Protein AF-A0A3B9NVQ5-F1 (afdb_monomer_lite)

Radius of gyration: 19.21 Å; chains: 1; bounding box: 44×28×56 Å

Structure (mmCIF, N/CA/C/O backbone):
data_AF-A0A3B9NVQ5-F1
#
_entry.id   AF-A0A3B9NVQ5-F1
#
loop_
_atom_site.group_PDB
_atom_site.id
_atom_site.type_symbol
_atom_site.label_atom_id
_atom_site.label_alt_id
_atom_site.label_comp_id
_atom_site.label_asym_id
_atom_site.label_entity_id
_atom_site.label_seq_id
_atom_site.pdbx_PDB_ins_code
_atom_site.Cartn_x
_atom_site.Cartn_y
_atom_site.Cartn_z
_atom_site.occupancy
_atom_site.B_iso_or_equiv
_atom_site.auth_seq_id
_atom_site.auth_comp_id
_atom_site.auth_asym_id
_atom_site.auth_atom_id
_atom_site.pdbx_PDB_model_num
ATOM 1 N N . MET A 1 1 ? 10.182 19.682 -6.365 1.00 71.31 1 MET A N 1
ATOM 2 C CA . MET A 1 1 ? 9.960 18.315 -6.889 1.00 71.31 1 MET A CA 1
ATOM 3 C C . MET A 1 1 ? 8.517 18.225 -7.350 1.00 71.31 1 MET A C 1
ATOM 5 O O . MET A 1 1 ? 7.653 18.587 -6.557 1.00 71.31 1 MET A O 1
ATOM 9 N N . SER A 1 2 ? 8.269 17.830 -8.602 1.00 87.94 2 SER A N 1
ATOM 10 C CA . SER A 1 2 ? 6.906 17.787 -9.152 1.00 87.94 2 SER A CA 1
ATOM 11 C C . SER A 1 2 ? 6.063 16.696 -8.477 1.00 87.94 2 SER A C 1
ATOM 13 O O . SER A 1 2 ? 6.608 15.757 -7.889 1.00 87.94 2 SER A O 1
ATOM 15 N N . ASP A 1 3 ? 4.735 16.791 -8.553 1.00 87.00 3 ASP A N 1
ATOM 16 C CA . ASP A 1 3 ? 3.859 15.755 -7.990 1.00 87.00 3 ASP A CA 1
ATOM 17 C C . ASP A 1 3 ? 3.995 14.415 -8.728 1.00 87.00 3 ASP A C 1
ATOM 19 O O . ASP A 1 3 ? 3.931 13.354 -8.105 1.00 87.00 3 ASP A O 1
ATOM 23 N N . HIS A 1 4 ? 4.322 14.450 -10.023 1.00 89.56 4 HIS A N 1
ATOM 24 C CA . HIS A 1 4 ? 4.669 13.258 -10.798 1.00 89.56 4 HIS A CA 1
ATOM 25 C C . HIS A 1 4 ? 5.944 12.582 -10.283 1.00 89.56 4 HIS A C 1
ATOM 27 O O . HIS A 1 4 ? 5.980 11.358 -10.168 1.00 89.56 4 HIS A O 1
ATOM 33 N N . ASP A 1 5 ? 6.966 13.348 -9.888 1.00 91.81 5 ASP A N 1
ATOM 34 C CA . ASP A 1 5 ? 8.191 12.780 -9.310 1.00 91.81 5 ASP A CA 1
ATOM 35 C C . ASP A 1 5 ? 7.926 12.108 -7.958 1.00 91.81 5 ASP A C 1
ATOM 37 O O . ASP A 1 5 ? 8.465 11.034 -7.682 1.00 91.81 5 ASP A O 1
ATOM 41 N N . LYS A 1 6 ? 7.071 12.711 -7.117 1.00 92.56 6 LYS A N 1
ATOM 42 C CA . LYS A 1 6 ? 6.647 12.115 -5.837 1.00 92.56 6 LYS A CA 1
ATOM 43 C C . LYS A 1 6 ? 5.900 10.803 -6.068 1.00 92.56 6 LYS A C 1
ATOM 45 O O . LYS A 1 6 ? 6.229 9.797 -5.442 1.00 92.56 6 LYS A O 1
ATOM 50 N N . MET A 1 7 ? 4.935 10.805 -6.987 1.00 93.56 7 MET A N 1
ATOM 51 C CA . MET A 1 7 ? 4.154 9.621 -7.346 1.00 93.56 7 MET A CA 1
ATOM 52 C C . MET A 1 7 ? 5.051 8.508 -7.892 1.00 93.56 7 MET A C 1
ATOM 54 O O . MET A 1 7 ? 4.995 7.372 -7.424 1.00 93.56 7 MET A O 1
ATOM 58 N N . LYS A 1 8 ? 5.947 8.849 -8.826 1.00 95.19 8 LYS A N 1
ATOM 59 C CA . LYS A 1 8 ? 6.941 7.924 -9.374 1.00 95.19 8 LYS A CA 1
ATOM 60 C C . LYS A 1 8 ? 7.765 7.281 -8.263 1.00 95.19 8 LYS A C 1
ATOM 62 O O . LYS A 1 8 ? 7.877 6.062 -8.233 1.00 95.19 8 LYS A O 1
ATOM 67 N N . ARG A 1 9 ? 8.310 8.072 -7.332 1.00 94.50 9 ARG A N 1
ATOM 68 C CA . ARG A 1 9 ? 9.101 7.543 -6.206 1.00 94.50 9 ARG A CA 1
ATOM 69 C C . ARG A 1 9 ? 8.318 6.540 -5.366 1.00 94.50 9 ARG A C 1
ATOM 71 O O . ARG A 1 9 ? 8.878 5.518 -5.001 1.00 94.50 9 ARG A O 1
ATOM 78 N N . ARG A 1 10 ? 7.039 6.796 -5.088 1.00 94.62 10 ARG A N 1
ATOM 79 C CA . ARG A 1 10 ? 6.203 5.879 -4.297 1.00 94.62 10 ARG A CA 1
ATOM 80 C C . ARG A 1 10 ? 5.890 4.590 -5.045 1.00 94.62 10 ARG A C 1
ATOM 82 O O . ARG A 1 10 ? 6.000 3.524 -4.458 1.00 94.62 10 ARG A O 1
ATOM 89 N N . ILE A 1 11 ? 5.578 4.668 -6.339 1.00 95.44 11 ILE A N 1
ATOM 90 C CA . ILE A 1 11 ? 5.382 3.471 -7.171 1.00 95.44 11 ILE A CA 1
ATOM 91 C C . ILE A 1 11 ? 6.666 2.641 -7.218 1.00 95.44 11 ILE A C 1
ATOM 93 O O . ILE A 1 11 ? 6.615 1.427 -7.048 1.00 95.44 11 ILE A O 1
ATOM 97 N N . LEU A 1 12 ? 7.825 3.281 -7.400 1.00 95.94 12 LEU A N 1
ATOM 98 C CA . LEU A 1 12 ? 9.104 2.575 -7.369 1.00 95.94 12 LEU A CA 1
ATOM 99 C C . LEU A 1 12 ? 9.383 1.972 -5.991 1.00 95.94 12 LEU A C 1
ATOM 101 O O . LEU A 1 12 ? 9.778 0.820 -5.949 1.00 95.94 12 LEU A O 1
ATOM 105 N N . ALA A 1 13 ? 9.080 2.673 -4.896 1.00 95.38 13 ALA A N 1
ATOM 106 C CA . ALA A 1 13 ? 9.240 2.146 -3.543 1.00 95.38 13 ALA A CA 1
ATOM 107 C C . ALA A 1 13 ? 8.412 0.878 -3.286 1.00 95.38 13 ALA A C 1
ATOM 109 O O . ALA A 1 13 ? 8.899 -0.034 -2.626 1.00 95.38 13 ALA A O 1
ATOM 110 N N . ILE A 1 14 ? 7.185 0.798 -3.818 1.00 96.25 14 ILE A N 1
ATOM 111 C CA . ILE A 1 14 ? 6.372 -0.429 -3.751 1.00 96.25 14 ILE A CA 1
ATOM 112 C C . ILE A 1 14 ? 7.095 -1.567 -4.479 1.00 96.25 14 ILE A C 1
ATOM 114 O O . ILE A 1 14 ? 7.277 -2.645 -3.925 1.00 96.25 14 ILE A O 1
ATOM 118 N N . LEU A 1 15 ? 7.552 -1.308 -5.706 1.00 96.56 15 LEU A N 1
ATOM 119 C CA . LEU A 1 15 ? 8.227 -2.307 -6.538 1.00 96.56 15 LEU A CA 1
ATOM 120 C C . LEU A 1 15 ? 9.582 -2.735 -5.961 1.00 96.56 15 LEU A C 1
ATOM 122 O O . LEU A 1 1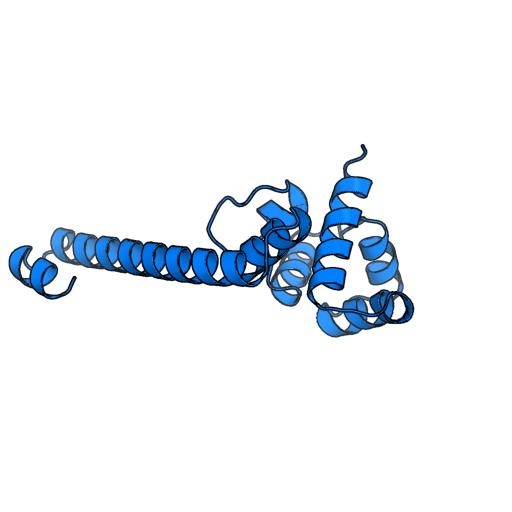5 ? 9.956 -3.894 -6.095 1.00 96.56 15 LEU A O 1
ATOM 126 N N . ASP A 1 16 ? 10.312 -1.812 -5.337 1.00 95.31 16 ASP A N 1
ATOM 127 C CA . ASP A 1 16 ? 11.576 -2.082 -4.650 1.00 95.31 16 ASP A CA 1
ATOM 128 C C . ASP A 1 16 ? 11.330 -2.943 -3.404 1.00 95.31 16 ASP A C 1
ATOM 130 O O . ASP A 1 16 ? 12.046 -3.916 -3.182 1.00 95.31 16 ASP A O 1
ATOM 134 N N . TYR A 1 17 ? 10.286 -2.630 -2.629 1.00 93.44 17 TYR A N 1
ATOM 135 C CA . TYR A 1 17 ? 9.880 -3.415 -1.460 1.00 93.44 17 TYR A CA 1
ATOM 136 C C . TYR A 1 17 ? 9.448 -4.841 -1.826 1.00 93.44 17 TYR A C 1
ATOM 138 O O . TYR A 1 17 ? 9.724 -5.778 -1.082 1.00 93.44 17 TYR A O 1
ATOM 146 N N . ASP A 1 18 ? 8.804 -5.008 -2.982 1.00 93.75 18 ASP A N 1
ATOM 147 C CA . ASP A 1 18 ? 8.430 -6.312 -3.540 1.00 93.75 18 ASP A CA 1
ATOM 148 C C . ASP A 1 18 ? 9.583 -7.011 -4.287 1.00 93.75 18 ASP A C 1
ATOM 150 O O . ASP A 1 18 ? 9.369 -8.043 -4.922 1.00 93.75 18 ASP A O 1
ATOM 154 N N . GLU A 1 19 ? 10.794 -6.444 -4.249 1.00 94.94 19 GLU A N 1
ATOM 155 C CA . GLU A 1 19 ? 12.002 -6.983 -4.887 1.00 94.94 19 GLU A CA 1
ATOM 156 C C . GLU A 1 19 ? 11.835 -7.212 -6.408 1.00 94.94 19 GLU A C 1
ATOM 158 O O . GLU A 1 19 ? 12.426 -8.108 -7.016 1.00 94.94 19 GLU A O 1
ATOM 163 N N . VAL A 1 20 ? 11.026 -6.373 -7.067 1.00 96.62 20 VAL A N 1
ATOM 164 C CA . VAL A 1 20 ? 10.749 -6.484 -8.503 1.00 96.62 20 VAL A CA 1
ATOM 165 C C . VAL A 1 20 ? 11.930 -5.962 -9.321 1.00 96.62 20 VAL A C 1
ATOM 167 O O . VAL A 1 20 ? 12.228 -4.758 -9.346 1.00 96.62 20 VAL A O 1
ATOM 170 N N . ASP A 1 21 ? 12.542 -6.870 -10.089 1.00 96.00 21 ASP A N 1
ATOM 171 C CA . ASP A 1 21 ? 13.597 -6.558 -11.060 1.00 96.00 21 ASP A CA 1
ATOM 172 C C . ASP A 1 21 ? 13.187 -5.358 -11.944 1.00 96.00 21 ASP A C 1
ATOM 174 O O . ASP A 1 21 ? 12.124 -5.406 -12.584 1.00 96.00 21 ASP A O 1
ATOM 178 N N . PRO A 1 22 ? 14.012 -4.291 -12.031 1.00 95.88 22 PRO A N 1
ATOM 179 C CA . PRO A 1 22 ? 13.781 -3.135 -12.898 1.00 95.88 22 PRO A CA 1
ATOM 180 C C . PRO A 1 22 ? 13.322 -3.468 -14.322 1.00 95.88 22 PRO A C 1
ATOM 182 O O . PRO A 1 22 ? 12.448 -2.786 -14.860 1.00 95.88 22 PRO A O 1
ATOM 185 N N . ARG A 1 23 ? 13.848 -4.542 -14.924 1.00 95.62 23 ARG A N 1
ATOM 186 C CA . ARG A 1 23 ? 13.507 -4.988 -16.286 1.00 95.62 23 ARG A CA 1
ATOM 187 C C . ARG A 1 23 ? 12.095 -5.569 -16.382 1.00 95.62 23 ARG A C 1
ATOM 189 O O . ARG A 1 23 ? 11.497 -5.551 -17.456 1.00 95.62 23 ARG A O 1
ATOM 196 N N . ARG A 1 24 ? 11.544 -6.061 -15.268 1.00 96.44 24 ARG A N 1
ATOM 197 C CA . ARG A 1 24 ? 10.234 -6.730 -15.191 1.00 96.44 24 ARG A CA 1
ATOM 198 C C . ARG A 1 24 ? 9.129 -5.852 -14.607 1.00 96.44 24 ARG A C 1
ATOM 200 O O . ARG A 1 24 ? 7.965 -6.228 -14.705 1.00 96.44 24 ARG A O 1
ATOM 207 N N . ARG A 1 25 ? 9.443 -4.663 -14.079 1.00 96.56 25 ARG A N 1
ATOM 208 C CA . ARG A 1 25 ? 8.469 -3.738 -13.456 1.00 96.56 25 ARG A CA 1
ATOM 209 C C . ARG A 1 25 ? 7.252 -3.439 -14.322 1.00 96.56 25 ARG A C 1
ATOM 211 O O . ARG A 1 25 ? 6.130 -3.439 -13.829 1.00 96.56 25 ARG A O 1
ATOM 218 N N . LEU A 1 26 ? 7.465 -3.225 -15.622 1.00 96.75 26 LEU A N 1
ATOM 219 C CA . LEU A 1 26 ? 6.368 -2.977 -16.556 1.00 96.75 26 LEU A CA 1
ATOM 220 C C . LEU A 1 26 ? 5.409 -4.171 -16.617 1.00 96.75 26 LEU A C 1
ATOM 222 O O . LEU A 1 26 ? 4.203 -3.996 -16.484 1.00 96.75 26 LEU A O 1
ATOM 226 N N . GLN A 1 27 ? 5.953 -5.375 -16.805 1.00 97.00 27 GLN A N 1
ATOM 227 C CA . GLN A 1 27 ? 5.169 -6.606 -16.867 1.00 97.00 27 GLN A CA 1
ATOM 228 C C . GLN A 1 27 ? 4.463 -6.879 -15.536 1.00 97.00 27 GLN A C 1
ATOM 230 O O . GLN A 1 27 ? 3.293 -7.247 -15.537 1.00 97.00 27 GLN A O 1
ATOM 235 N N . HIS A 1 28 ? 5.153 -6.652 -14.417 1.00 96.31 28 HIS A N 1
ATOM 236 C CA . HIS A 1 28 ? 4.600 -6.827 -13.081 1.00 96.31 28 HIS A CA 1
ATOM 237 C C . HIS A 1 28 ? 3.364 -5.945 -12.867 1.00 96.31 28 HIS A C 1
ATOM 239 O O . HIS A 1 28 ? 2.320 -6.458 -12.486 1.00 96.31 28 HIS A O 1
ATOM 245 N N . LEU A 1 29 ? 3.434 -4.649 -13.195 1.00 95.06 29 LEU A N 1
ATOM 246 C CA . LEU A 1 29 ? 2.280 -3.748 -13.082 1.00 95.06 29 LEU A CA 1
ATOM 247 C C . LEU A 1 29 ? 1.128 -4.130 -14.018 1.00 95.06 29 LEU A C 1
ATOM 249 O O . LEU A 1 29 ? -0.033 -4.020 -13.636 1.00 95.06 29 LEU A O 1
ATOM 253 N N . MET A 1 30 ? 1.429 -4.591 -15.236 1.00 96.31 30 MET A N 1
ATOM 254 C CA . MET A 1 30 ? 0.391 -5.069 -16.155 1.00 96.31 30 MET A CA 1
ATOM 255 C C . MET A 1 30 ? -0.359 -6.274 -15.578 1.00 96.31 30 MET A C 1
ATOM 257 O O . MET A 1 30 ? -1.582 -6.313 -15.625 1.00 96.31 30 MET A O 1
ATOM 261 N N . GLN A 1 31 ? 0.371 -7.243 -15.023 1.00 95.31 31 GLN A N 1
ATOM 262 C CA . GLN A 1 31 ? -0.211 -8.471 -14.482 1.00 95.31 31 GLN A CA 1
ATOM 263 C C . GLN A 1 31 ? -0.915 -8.235 -13.148 1.00 95.31 31 GLN A C 1
ATOM 265 O O . GLN A 1 31 ? -2.037 -8.692 -12.960 1.00 95.31 31 GLN A O 1
ATOM 270 N N . ARG A 1 32 ? -0.266 -7.519 -12.226 1.00 94.38 32 ARG A N 1
ATOM 271 C CA . ARG A 1 32 ? -0.772 -7.318 -10.868 1.00 94.38 32 ARG A CA 1
ATOM 272 C C . ARG A 1 32 ? -1.980 -6.392 -10.840 1.00 94.38 32 ARG A C 1
ATOM 274 O O . ARG A 1 32 ? -2.930 -6.681 -10.129 1.00 94.38 32 ARG A O 1
ATOM 281 N N . CYS A 1 33 ? -1.944 -5.313 -11.617 1.00 92.75 33 CYS A N 1
ATOM 282 C CA . CYS A 1 33 ? -2.966 -4.265 -11.593 1.00 92.75 33 CYS A CA 1
ATOM 283 C C . CYS A 1 33 ? -3.909 -4.308 -12.810 1.00 92.75 33 CYS A C 1
ATOM 285 O O . CYS A 1 33 ? -4.660 -3.362 -13.019 1.00 92.75 33 CYS A O 1
ATOM 287 N N . GLY A 1 34 ? -3.822 -5.331 -13.672 1.00 92.12 34 GLY A N 1
ATOM 288 C CA . GLY A 1 34 ? -4.651 -5.433 -14.883 1.00 92.12 34 GLY A CA 1
ATOM 289 C C . GLY A 1 34 ? -4.451 -4.289 -15.888 1.00 92.12 34 GLY A C 1
ATOM 290 O O . GLY A 1 34 ? -5.339 -3.9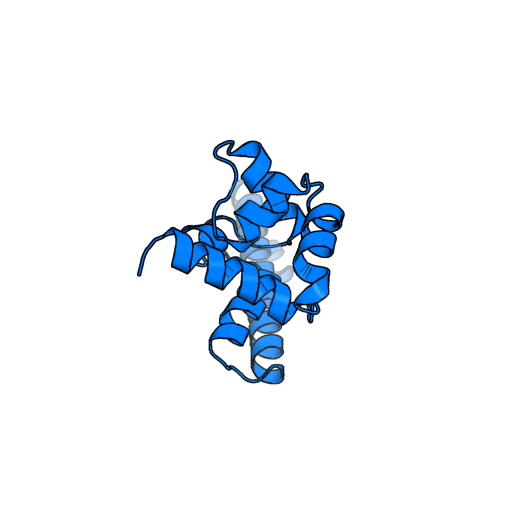84 -16.685 1.00 92.12 34 GLY A O 1
ATOM 291 N N . LEU A 1 35 ? -3.300 -3.609 -15.853 1.00 93.38 35 LEU A N 1
ATOM 292 C CA . LEU A 1 35 ? -3.054 -2.426 -16.675 1.00 93.38 35 LEU A CA 1
ATOM 293 C C . LEU A 1 35 ? -2.632 -2.793 -18.098 1.00 93.38 35 LEU A C 1
ATOM 295 O O . LEU A 1 35 ? -1.816 -3.685 -18.328 1.00 93.38 35 LEU A O 1
ATOM 299 N N . SER A 1 36 ? -3.093 -2.004 -19.071 1.00 94.75 36 SER A N 1
ATOM 300 C CA . SER A 1 36 ? -2.527 -2.051 -20.419 1.00 94.75 36 SER A CA 1
ATOM 301 C C . SER A 1 36 ? -1.054 -1.630 -20.401 1.00 94.75 36 SER A C 1
ATOM 303 O O . SER A 1 36 ? -0.608 -0.866 -19.539 1.00 94.75 36 SER A O 1
ATOM 305 N N . ARG A 1 37 ? -0.281 -2.057 -21.408 1.00 95.62 37 ARG A N 1
ATOM 306 C CA . ARG A 1 37 ? 1.143 -1.695 -21.527 1.00 95.62 37 ARG A CA 1
ATOM 307 C C . ARG A 1 37 ? 1.373 -0.181 -21.507 1.00 95.62 37 ARG A C 1
ATOM 309 O O . ARG A 1 37 ? 2.358 0.282 -20.935 1.00 95.62 37 ARG A O 1
ATOM 316 N N . TYR A 1 38 ? 0.479 0.586 -22.131 1.00 95.12 38 TYR A N 1
ATOM 317 C CA . TYR A 1 38 ? 0.540 2.048 -22.135 1.00 95.12 38 TYR A CA 1
ATOM 318 C C . TYR A 1 38 ? 0.337 2.624 -20.726 1.00 95.12 38 TYR A C 1
ATOM 320 O O . TYR A 1 38 ? 1.148 3.430 -20.268 1.00 95.12 38 TYR A O 1
ATOM 328 N N . MET A 1 39 ? -0.697 2.169 -20.013 1.00 94.44 39 MET A N 1
ATOM 329 C CA . MET A 1 39 ? -1.006 2.648 -18.663 1.00 94.44 39 MET A CA 1
ATOM 330 C C . MET A 1 39 ? 0.078 2.261 -17.656 1.00 94.44 39 MET A C 1
ATOM 332 O O . MET A 1 39 ? 0.489 3.095 -16.858 1.00 94.44 39 MET A O 1
ATOM 336 N N . ALA A 1 40 ? 0.610 1.041 -17.738 1.00 95.12 40 ALA A N 1
ATOM 337 C CA . ALA A 1 40 ? 1.699 0.600 -16.875 1.00 95.12 40 ALA A CA 1
ATOM 338 C C . ALA A 1 40 ? 2.985 1.424 -17.101 1.00 95.12 40 ALA A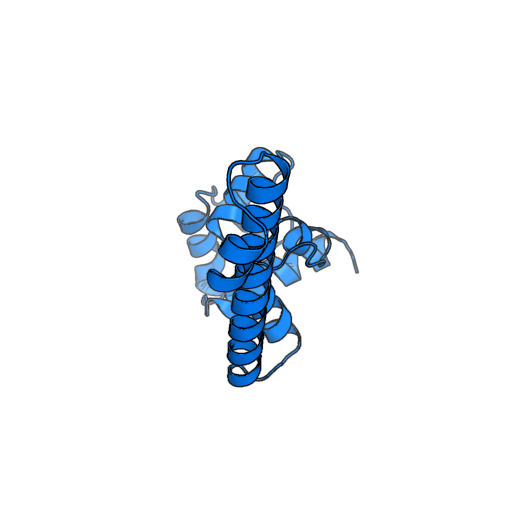 C 1
ATOM 340 O O . ALA A 1 40 ? 3.640 1.820 -16.138 1.00 95.12 40 ALA A O 1
ATOM 341 N N . LYS A 1 41 ? 3.318 1.778 -18.356 1.00 95.88 41 LYS A N 1
ATOM 342 C CA . LYS A 1 41 ? 4.428 2.709 -18.651 1.00 95.88 41 LYS A CA 1
ATOM 343 C C . LYS A 1 41 ? 4.195 4.088 -18.030 1.00 95.88 41 LYS A C 1
ATOM 345 O O . LYS A 1 41 ? 5.105 4.646 -17.428 1.00 95.88 41 LYS A O 1
ATOM 350 N N . ARG A 1 42 ? 2.981 4.631 -18.163 1.00 95.12 42 ARG A N 1
ATOM 351 C CA . ARG A 1 42 ? 2.588 5.920 -17.568 1.00 95.12 42 ARG A CA 1
ATOM 352 C C . ARG A 1 42 ? 2.699 5.892 -16.040 1.00 95.12 42 ARG A C 1
ATOM 354 O O . ARG A 1 42 ? 3.294 6.808 -15.475 1.00 95.12 42 ARG A O 1
ATOM 361 N N . ALA A 1 43 ? 2.235 4.822 -15.397 1.00 93.62 43 ALA A N 1
ATOM 362 C CA . ALA A 1 43 ? 2.340 4.633 -13.953 1.00 93.62 43 ALA A CA 1
ATOM 363 C C . ALA A 1 43 ? 3.804 4.622 -13.477 1.00 93.62 43 ALA A C 1
ATOM 365 O O . ALA A 1 43 ? 4.143 5.341 -12.543 1.00 93.62 43 ALA A O 1
ATOM 366 N N . LEU A 1 44 ? 4.712 3.925 -14.176 1.00 95.25 44 LEU A N 1
ATOM 367 C CA . LEU A 1 44 ? 6.159 3.964 -13.877 1.00 95.25 44 LEU A CA 1
ATOM 368 C C . LEU A 1 44 ? 6.780 5.362 -14.007 1.00 95.25 44 LEU A C 1
ATOM 370 O O . LEU A 1 44 ? 7.830 5.638 -13.424 1.00 95.25 44 LEU A O 1
ATOM 374 N N . CYS A 1 45 ? 6.141 6.250 -14.762 1.00 94.69 45 CYS A N 1
ATOM 375 C CA . CYS A 1 45 ? 6.534 7.646 -14.893 1.00 94.69 45 CYS A CA 1
ATOM 376 C C . CYS A 1 45 ? 5.815 8.575 -13.895 1.00 94.69 45 CYS A C 1
ATOM 378 O O . CYS A 1 45 ? 5.998 9.783 -13.981 1.00 94.69 45 CYS A O 1
ATOM 380 N N . GLY A 1 46 ? 5.023 8.044 -12.956 1.00 93.06 46 GLY A N 1
ATOM 381 C CA . GLY A 1 46 ? 4.285 8.833 -11.965 1.00 93.06 46 GLY A CA 1
ATOM 382 C C . GLY A 1 46 ? 2.940 9.376 -12.454 1.00 93.06 46 GLY A C 1
ATOM 383 O O . GLY A 1 46 ? 2.372 10.271 -11.829 1.00 93.06 46 GLY A O 1
ATOM 384 N N . TYR A 1 47 ? 2.420 8.852 -13.567 1.00 93.62 47 TYR A N 1
ATOM 385 C CA . TYR A 1 47 ? 1.120 9.230 -14.116 1.00 93.62 47 TYR A CA 1
ATOM 386 C C . TYR A 1 47 ? 0.102 8.113 -13.898 1.00 93.62 47 TYR A C 1
ATOM 388 O O . TYR A 1 47 ? 0.066 7.139 -14.653 1.00 93.62 47 TYR A O 1
ATOM 396 N N . LEU A 1 48 ? -0.737 8.275 -12.878 1.00 88.31 48 LEU A N 1
ATOM 397 C CA . LEU A 1 48 ? -1.893 7.411 -12.658 1.00 88.31 48 LEU A CA 1
ATOM 398 C C . LEU A 1 48 ? -3.073 7.810 -13.563 1.00 88.31 48 LEU A C 1
ATOM 400 O O . LEU A 1 48 ? -3.090 8.923 -14.102 1.00 88.31 48 LEU A O 1
ATOM 404 N N . PRO A 1 49 ? -4.049 6.908 -13.773 1.00 86.19 49 PRO A N 1
ATOM 405 C CA . PRO A 1 49 ? -5.286 7.238 -14.474 1.00 86.19 49 PRO A CA 1
ATOM 406 C C . PRO A 1 49 ? -6.033 8.386 -13.782 1.00 86.19 49 PRO A C 1
ATOM 408 O O . PRO A 1 49 ? -5.978 8.518 -12.565 1.00 86.19 49 PRO A O 1
ATOM 411 N N . SER A 1 50 ? -6.763 9.194 -14.554 1.00 84.50 50 SER A N 1
ATOM 412 C CA . SER A 1 50 ? -7.627 10.254 -14.011 1.00 84.50 50 SER A CA 1
ATOM 413 C C . SER A 1 50 ? -8.918 9.718 -13.385 1.00 84.50 50 SER A C 1
ATOM 415 O O . SER A 1 50 ? -9.523 10.392 -12.560 1.00 84.50 50 SER A O 1
ATOM 417 N N . SER A 1 51 ? -9.348 8.517 -13.781 1.00 88.12 51 SER A N 1
ATOM 418 C CA . SER A 1 51 ? -10.515 7.843 -13.206 1.00 88.12 51 SER A CA 1
ATOM 419 C C . SER A 1 51 ? -10.202 7.374 -11.787 1.00 88.12 51 SER A C 1
ATOM 421 O O . SER A 1 51 ? -9.275 6.586 -11.589 1.00 88.12 51 SER A O 1
ATOM 423 N N . CYS A 1 52 ? -10.998 7.835 -10.819 1.00 85.75 52 CYS A N 1
ATOM 424 C CA . CYS A 1 52 ? -10.880 7.436 -9.419 1.00 85.75 52 CYS A CA 1
ATOM 425 C C . CYS A 1 52 ? -11.021 5.921 -9.244 1.00 85.75 52 CYS A C 1
ATOM 427 O O . CYS A 1 52 ? -10.200 5.331 -8.550 1.00 85.75 52 CYS A O 1
ATOM 429 N N . ASP A 1 53 ? -11.979 5.286 -9.924 1.00 88.31 53 ASP A N 1
ATOM 430 C CA . ASP A 1 53 ? -12.212 3.838 -9.827 1.00 88.31 53 ASP A CA 1
ATOM 431 C C . ASP A 1 53 ? -10.959 3.046 -10.202 1.00 88.31 53 ASP A C 1
ATOM 433 O O . ASP A 1 53 ? -10.499 2.198 -9.443 1.00 88.31 53 ASP A O 1
ATOM 437 N N . LYS A 1 54 ? -10.307 3.419 -11.310 1.00 87.62 54 LYS A N 1
ATOM 438 C CA . LYS A 1 54 ? -9.049 2.782 -11.721 1.00 87.62 54 LYS A CA 1
ATOM 439 C C . LYS A 1 54 ? -7.905 3.032 -10.746 1.00 87.62 54 LYS A C 1
ATOM 441 O O . LYS A 1 54 ? -7.012 2.200 -10.623 1.00 87.62 54 LYS A O 1
ATOM 446 N N . VAL A 1 55 ? -7.881 4.186 -10.081 1.00 89.00 55 VAL A N 1
ATOM 447 C CA . VAL A 1 55 ? -6.888 4.450 -9.032 1.00 89.00 55 VAL A CA 1
ATOM 448 C C . VAL A 1 55 ? -7.134 3.533 -7.838 1.00 89.00 55 VAL A C 1
ATOM 450 O O . VAL A 1 55 ? -6.171 2.962 -7.333 1.00 89.00 55 VAL A O 1
ATOM 453 N N . PHE A 1 56 ? -8.389 3.347 -7.419 1.00 90.25 56 PHE A N 1
ATOM 454 C CA . PHE A 1 56 ? -8.733 2.411 -6.350 1.00 90.25 56 PHE A CA 1
ATOM 455 C C . PHE A 1 56 ? -8.370 0.970 -6.715 1.00 90.25 56 PHE A C 1
ATOM 457 O O . PHE A 1 56 ? -7.724 0.314 -5.907 1.00 90.25 56 PHE A O 1
ATOM 464 N N . GLU A 1 57 ? -8.666 0.515 -7.935 1.00 90.75 57 GLU A N 1
ATOM 465 C CA . GLU A 1 57 ? -8.265 -0.816 -8.421 1.00 90.75 57 GLU A CA 1
ATOM 466 C C . GLU A 1 57 ? -6.744 -1.021 -8.364 1.00 90.75 57 GLU A C 1
ATOM 468 O O . GLU A 1 57 ? -6.266 -2.054 -7.903 1.00 90.75 57 GLU A O 1
ATOM 473 N N . ILE A 1 58 ? -5.956 -0.030 -8.804 1.00 92.00 58 ILE A N 1
ATOM 474 C CA . ILE A 1 58 ? -4.488 -0.105 -8.743 1.00 92.00 58 ILE A CA 1
ATOM 475 C C . ILE A 1 58 ? -4.013 -0.168 -7.291 1.00 92.00 58 ILE A C 1
ATOM 477 O O . ILE A 1 58 ? -3.117 -0.945 -6.967 1.00 92.00 58 ILE A O 1
ATOM 481 N N . VAL A 1 59 ? -4.570 0.682 -6.432 1.00 92.88 59 VAL A N 1
ATOM 482 C CA . VAL A 1 59 ? -4.171 0.777 -5.029 1.00 92.88 59 VAL A CA 1
ATOM 483 C C . VAL A 1 59 ? -4.499 -0.508 -4.270 1.00 92.88 59 VAL A C 1
ATOM 485 O O . VAL A 1 59 ? -3.651 -0.990 -3.521 1.00 92.88 59 VAL A O 1
ATOM 488 N N . ASP A 1 60 ? -5.674 -1.080 -4.516 1.00 92.50 60 ASP A N 1
ATOM 489 C CA . ASP A 1 60 ? -6.104 -2.366 -3.968 1.00 92.50 60 ASP A CA 1
ATOM 490 C C . ASP A 1 60 ? -5.208 -3.508 -4.472 1.00 92.50 60 ASP A C 1
ATOM 492 O O . ASP A 1 60 ? -4.644 -4.266 -3.685 1.00 92.50 60 ASP A O 1
ATOM 496 N N . ALA A 1 61 ? -4.933 -3.555 -5.780 1.00 94.00 61 ALA A N 1
ATOM 497 C CA . ALA A 1 61 ? -4.044 -4.554 -6.373 1.00 94.00 61 ALA A CA 1
ATOM 498 C C . ALA A 1 61 ? -2.606 -4.515 -5.813 1.00 94.00 61 ALA A C 1
ATOM 500 O O . ALA A 1 61 ? -1.937 -5.554 -5.710 1.00 94.00 61 ALA A O 1
ATOM 501 N N . LEU A 1 62 ? -2.114 -3.321 -5.468 1.00 93.88 62 LEU A N 1
ATOM 502 C CA . LEU A 1 62 ? -0.803 -3.110 -4.845 1.00 93.88 62 LEU A CA 1
ATOM 503 C C . LEU A 1 62 ? -0.829 -3.242 -3.312 1.00 93.88 62 LEU A C 1
ATOM 505 O O . LEU A 1 62 ? 0.245 -3.263 -2.700 1.00 93.88 62 LEU A O 1
ATOM 509 N N . ASP A 1 63 ? -2.018 -3.364 -2.716 1.00 94.88 63 ASP A N 1
ATOM 510 C CA . ASP A 1 63 ? -2.273 -3.438 -1.274 1.00 94.88 63 ASP A CA 1
ATOM 511 C C . ASP A 1 63 ? -1.603 -2.273 -0.517 1.00 94.88 63 ASP A C 1
ATOM 513 O O . ASP A 1 63 ? -0.742 -2.442 0.354 1.00 94.88 63 ASP A O 1
ATOM 517 N N . VAL A 1 64 ? -1.937 -1.042 -0.921 1.00 94.62 64 VAL A N 1
ATOM 518 C CA . VAL A 1 64 ? -1.438 0.186 -0.282 1.00 94.62 64 VAL A CA 1
ATOM 519 C C . VAL A 1 64 ? -2.557 1.167 0.072 1.00 94.62 64 VAL A C 1
ATOM 521 O O . VAL A 1 64 ? -3.695 1.048 -0.351 1.00 94.62 64 VAL A O 1
ATOM 524 N N . SER A 1 65 ? -2.244 2.188 0.867 1.00 93.69 65 SER A N 1
ATOM 525 C CA . SER A 1 65 ? -3.170 3.276 1.178 1.00 93.69 65 SER A CA 1
ATOM 526 C C . SER A 1 65 ? -3.213 4.286 0.034 1.00 93.69 65 SER A C 1
ATOM 528 O O . SER A 1 65 ? -2.178 4.823 -0.369 1.00 93.69 65 SER A O 1
ATOM 530 N N . VAL A 1 66 ? -4.422 4.630 -0.419 1.00 91.31 66 VAL A N 1
ATOM 531 C CA . VAL A 1 66 ? -4.654 5.670 -1.441 1.00 91.31 66 VAL A CA 1
ATOM 532 C C . VAL A 1 66 ? -4.062 7.008 -0.994 1.00 91.31 66 VAL A C 1
ATOM 534 O O . VAL A 1 66 ? -3.352 7.667 -1.753 1.00 91.31 66 VAL A O 1
ATOM 537 N N . SER A 1 67 ? -4.313 7.392 0.265 1.00 91.38 67 SER A N 1
ATOM 538 C CA . SER A 1 67 ? -3.791 8.640 0.842 1.00 91.38 67 SER A CA 1
ATOM 539 C C . SER A 1 67 ? -2.264 8.678 0.858 1.00 91.38 67 SER A C 1
ATOM 541 O O . SER A 1 67 ? -1.670 9.712 0.552 1.00 91.38 67 SER A O 1
ATOM 543 N N . TRP A 1 68 ? -1.622 7.538 1.106 1.00 93.56 68 TRP A N 1
ATOM 544 C CA . TRP A 1 68 ? -0.171 7.454 1.067 1.00 93.56 68 TRP A CA 1
ATOM 545 C C . TRP A 1 68 ? 0.356 7.518 -0.364 1.00 93.56 68 TRP A C 1
ATOM 547 O O . TRP A 1 68 ? 1.284 8.275 -0.636 1.00 93.56 68 TRP A O 1
ATOM 557 N N . LEU A 1 69 ? -0.258 6.797 -1.305 1.00 91.75 69 LEU A N 1
ATOM 558 C CA . LEU A 1 69 ? 0.170 6.830 -2.701 1.00 91.75 69 LEU A CA 1
ATOM 559 C C . LEU A 1 69 ? 0.074 8.254 -3.279 1.00 91.75 69 LEU A C 1
ATOM 561 O O . LEU A 1 69 ? 1.007 8.724 -3.934 1.00 91.75 69 LEU A O 1
ATOM 565 N N . TRP A 1 70 ? -1.007 8.978 -2.975 1.00 87.31 70 TRP A N 1
ATOM 566 C CA . TRP A 1 70 ? -1.267 10.314 -3.518 1.00 87.31 70 TRP A CA 1
ATOM 567 C C . TRP A 1 70 ? -0.568 11.445 -2.753 1.00 87.31 70 TRP A C 1
ATOM 569 O O . TRP A 1 70 ? 0.177 12.230 -3.344 1.00 87.31 70 TRP A O 1
ATOM 579 N N . ALA A 1 71 ? -0.744 11.512 -1.432 1.00 87.75 71 ALA A N 1
ATOM 580 C CA . ALA A 1 71 ? -0.229 12.598 -0.594 1.00 87.75 71 ALA A CA 1
ATOM 581 C C . ALA A 1 71 ? 1.084 12.240 0.120 1.00 87.75 71 ALA A C 1
ATOM 583 O O . ALA A 1 71 ? 1.879 13.124 0.426 1.00 87.75 71 ALA A O 1
ATOM 584 N N . GLY A 1 72 ? 1.392 10.952 0.293 1.00 87.50 72 GLY A N 1
ATOM 585 C CA . GLY A 1 72 ? 2.527 10.494 1.108 1.00 87.50 72 GLY A CA 1
ATOM 586 C C . GLY A 1 72 ? 2.201 10.409 2.593 1.00 87.50 72 GLY A C 1
ATOM 587 O O . GLY A 1 72 ? 3.104 10.225 3.399 1.00 87.50 72 GLY A O 1
ATOM 588 N N . GLU A 1 73 ? 0.926 10.539 2.944 1.00 88.94 73 GLU A N 1
ATOM 589 C CA . GLU A 1 73 ? 0.440 10.557 4.317 1.00 88.94 73 GLU A CA 1
ATOM 590 C C . GLU A 1 73 ? -0.233 9.231 4.662 1.00 88.94 73 GLU A C 1
ATOM 592 O O . GLU A 1 73 ? -1.014 8.689 3.880 1.00 88.94 73 GLU A O 1
ATOM 597 N N . ILE A 1 74 ? 0.027 8.716 5.861 1.00 85.88 74 ILE A N 1
ATOM 598 C CA . ILE A 1 74 ? -0.661 7.539 6.393 1.00 85.88 74 ILE A CA 1
ATOM 599 C C . ILE A 1 74 ? -1.790 8.038 7.301 1.00 85.88 74 ILE A C 1
ATOM 601 O O . ILE A 1 74 ? -1.577 8.262 8.488 1.00 85.88 74 ILE A O 1
ATOM 605 N N . LYS A 1 75 ? -2.992 8.245 6.741 1.00 85.88 75 LYS A N 1
ATOM 606 C CA . LYS A 1 75 ? -4.164 8.716 7.512 1.00 85.88 75 LYS A CA 1
ATOM 607 C C . LYS A 1 75 ? -4.735 7.658 8.459 1.00 85.88 75 LYS A C 1
ATOM 609 O O . LYS A 1 75 ? -5.234 7.985 9.529 1.00 85.88 75 LYS A O 1
ATOM 614 N N . SER A 1 76 ? -4.665 6.395 8.056 1.00 85.12 76 SER A N 1
ATOM 615 C CA . SER A 1 76 ? -5.070 5.234 8.844 1.00 85.12 76 SER A CA 1
ATOM 616 C C . SER A 1 76 ? -3.994 4.165 8.742 1.00 85.12 76 SER A C 1
ATOM 618 O O . SER A 1 76 ? -3.320 4.046 7.714 1.00 85.12 76 SER A O 1
ATOM 620 N N . PHE A 1 77 ? -3.821 3.379 9.803 1.00 86.88 77 PHE A N 1
ATOM 621 C CA . PHE A 1 77 ? -2.812 2.331 9.803 1.00 86.88 77 PHE A CA 1
ATOM 622 C C . PHE A 1 77 ? -3.139 1.270 8.744 1.00 86.88 77 PHE A C 1
ATOM 624 O O . PHE A 1 77 ? -4.174 0.612 8.800 1.00 86.88 77 PHE A O 1
ATOM 631 N N . HIS A 1 78 ? -2.227 1.110 7.788 1.00 91.00 78 HIS A N 1
ATOM 632 C CA . HIS A 1 78 ? -2.264 0.081 6.759 1.00 91.00 78 HIS A CA 1
ATOM 633 C C . HIS A 1 78 ? -0.940 -0.691 6.832 1.00 91.00 78 HIS A C 1
ATOM 635 O O . HIS A 1 78 ? 0.097 -0.104 6.505 1.00 91.00 78 HIS A O 1
ATOM 641 N N . PRO A 1 79 ? -0.929 -1.978 7.236 1.00 90.69 79 PRO A N 1
ATOM 642 C CA . PRO A 1 79 ? 0.302 -2.688 7.583 1.00 90.69 79 PRO A CA 1
ATOM 643 C C . PRO A 1 79 ? 1.358 -2.648 6.478 1.00 90.69 79 PRO A C 1
ATOM 645 O O . PRO A 1 79 ? 2.484 -2.226 6.723 1.00 90.69 79 PRO A O 1
ATOM 648 N N . ARG A 1 80 ? 0.987 -3.016 5.247 1.00 93.25 80 ARG A N 1
ATOM 649 C CA . ARG A 1 80 ? 1.908 -3.036 4.104 1.00 93.25 80 ARG A CA 1
ATOM 650 C C . ARG A 1 80 ? 2.443 -1.649 3.748 1.00 93.25 80 ARG A C 1
ATOM 652 O O . ARG A 1 80 ? 3.655 -1.466 3.723 1.00 93.25 80 ARG A O 1
ATOM 659 N N . THR A 1 81 ? 1.565 -0.660 3.583 1.00 95.06 81 THR A N 1
ATOM 660 C CA . THR A 1 81 ? 1.955 0.750 3.391 1.00 95.06 81 THR A CA 1
ATOM 661 C C . THR A 1 81 ? 2.936 1.241 4.452 1.00 95.06 81 THR A C 1
ATOM 663 O O . THR A 1 81 ? 3.938 1.865 4.114 1.00 95.06 81 THR A O 1
ATOM 666 N N . PHE A 1 82 ? 2.671 0.956 5.730 1.00 94.12 82 PHE A N 1
ATOM 667 C CA . PHE A 1 82 ? 3.556 1.342 6.825 1.00 94.12 82 PHE A CA 1
ATOM 668 C C . PHE A 1 82 ? 4.947 0.724 6.657 1.00 94.12 82 PHE A C 1
ATOM 670 O O . PHE A 1 82 ? 5.944 1.433 6.773 1.00 94.12 82 PHE A O 1
ATOM 677 N N . ARG A 1 83 ? 5.023 -0.570 6.317 1.00 93.44 83 ARG A N 1
ATOM 678 C CA . ARG A 1 83 ? 6.307 -1.244 6.082 1.00 93.44 83 ARG A CA 1
ATOM 679 C C . ARG A 1 83 ? 7.059 -0.662 4.892 1.00 93.44 83 ARG A C 1
ATOM 681 O O . ARG A 1 83 ? 8.248 -0.404 5.024 1.00 93.44 83 ARG A O 1
ATOM 688 N N . ILE A 1 84 ? 6.375 -0.413 3.774 1.00 94.75 84 ILE A N 1
ATOM 689 C CA . ILE A 1 84 ? 6.970 0.215 2.583 1.00 94.75 84 ILE A CA 1
ATOM 690 C C . ILE A 1 84 ? 7.507 1.601 2.946 1.00 94.75 84 ILE A C 1
ATOM 692 O O . ILE A 1 84 ? 8.651 1.926 2.644 1.00 94.75 84 ILE A O 1
ATOM 696 N N . HIS A 1 85 ? 6.715 2.411 3.648 1.00 93.56 85 HIS A N 1
ATOM 697 C CA . HIS A 1 85 ? 7.130 3.748 4.050 1.00 93.56 85 HIS A CA 1
ATOM 698 C C . HIS A 1 85 ? 8.344 3.721 4.987 1.00 93.56 85 HIS A C 1
ATOM 700 O O . HIS A 1 85 ? 9.329 4.411 4.733 1.00 93.56 85 HIS A O 1
ATOM 706 N N . ALA A 1 86 ? 8.326 2.883 6.022 1.00 91.94 86 ALA A N 1
ATOM 707 C CA . ALA A 1 86 ? 9.456 2.751 6.935 1.00 91.94 86 ALA A CA 1
ATOM 708 C C . ALA A 1 86 ? 10.709 2.194 6.230 1.00 91.94 86 ALA A C 1
ATOM 710 O O . ALA A 1 86 ? 11.820 2.649 6.501 1.00 91.94 86 ALA A O 1
ATOM 711 N N . TYR A 1 87 ? 10.535 1.285 5.264 1.00 91.19 87 TYR A N 1
ATOM 712 C CA . TYR A 1 87 ? 11.620 0.790 4.418 1.00 91.19 87 TYR A CA 1
ATOM 713 C C . TYR A 1 87 ? 12.261 1.922 3.603 1.00 91.19 87 TYR A C 1
ATOM 715 O O . TYR A 1 87 ? 13.482 2.038 3.579 1.00 91.19 87 TYR A O 1
ATOM 723 N N . THR A 1 88 ? 11.465 2.836 3.028 1.00 90.44 88 THR A N 1
ATOM 724 C CA . THR A 1 88 ? 12.006 4.010 2.307 1.00 90.44 88 THR A CA 1
ATOM 725 C C . THR A 1 88 ? 12.767 4.998 3.193 1.00 90.44 88 THR A C 1
ATOM 727 O O . THR A 1 88 ? 13.545 5.801 2.684 1.00 90.44 88 THR A O 1
ATOM 730 N N . LEU A 1 89 ? 12.557 4.941 4.510 1.00 90.31 89 LEU A N 1
ATOM 731 C CA . LEU A 1 89 ? 13.281 5.733 5.504 1.00 90.31 89 LEU A CA 1
ATOM 732 C C . LEU A 1 89 ? 14.518 4.998 6.056 1.00 90.31 89 LEU A C 1
ATOM 734 O O . LEU A 1 89 ? 15.165 5.504 6.967 1.00 90.31 89 LEU A O 1
ATOM 738 N N . ASN A 1 90 ? 14.871 3.837 5.489 1.00 90.69 90 ASN A N 1
ATOM 739 C CA . ASN A 1 90 ? 16.001 2.992 5.888 1.00 90.69 90 ASN A CA 1
ATOM 740 C C . ASN A 1 90 ? 15.914 2.438 7.321 1.00 90.69 90 ASN A C 1
ATOM 742 O O . ASN A 1 90 ? 16.943 2.161 7.940 1.00 90.69 90 ASN A O 1
ATOM 746 N N . TYR A 1 91 ? 14.705 2.241 7.858 1.00 91.00 91 TYR A N 1
ATOM 747 C CA . TYR A 1 91 ? 14.565 1.524 9.127 1.00 91.00 91 TYR A CA 1
ATOM 748 C C . TYR A 1 91 ? 14.955 0.043 8.971 1.00 91.00 91 TYR A C 1
ATOM 750 O O . TYR A 1 91 ? 14.653 -0.574 7.943 1.00 91.00 91 TYR A O 1
ATOM 758 N N . PRO A 1 92 ? 15.573 -0.577 9.994 1.00 91.12 92 PRO A N 1
ATOM 759 C CA . PRO A 1 92 ? 15.857 -2.006 9.980 1.00 91.12 92 PRO A CA 1
ATOM 760 C C . PRO A 1 92 ? 14.573 -2.830 9.838 1.00 91.12 92 PRO A C 1
ATOM 762 O O . PRO 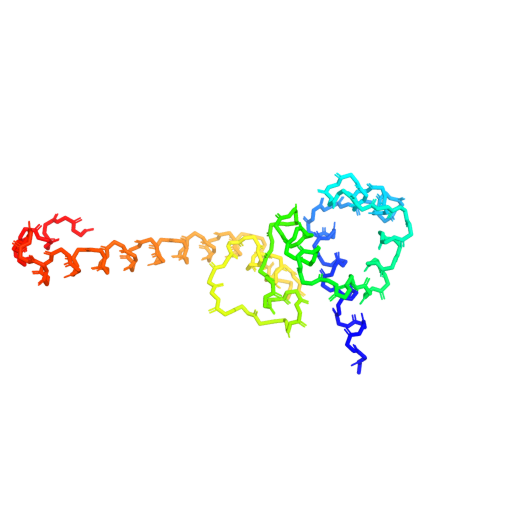A 1 92 ? 13.598 -2.610 10.556 1.00 91.12 92 PRO A O 1
ATOM 765 N N . LYS A 1 93 ? 14.581 -3.842 8.959 1.00 86.88 93 LYS A N 1
ATOM 766 C CA . LYS A 1 93 ? 13.413 -4.712 8.701 1.00 86.88 93 LYS A CA 1
ATOM 767 C C . LYS A 1 93 ? 12.820 -5.310 9.984 1.00 86.88 93 LYS A C 1
ATOM 769 O O . LYS A 1 93 ? 11.604 -5.359 10.136 1.00 86.88 93 LYS A O 1
ATOM 774 N N . ARG A 1 94 ? 13.681 -5.701 10.930 1.00 91.81 94 ARG A N 1
ATOM 775 C CA . ARG A 1 94 ? 13.276 -6.219 12.245 1.00 91.81 94 ARG A CA 1
ATOM 776 C C . ARG A 1 94 ? 12.425 -5.213 13.027 1.00 91.81 94 ARG A C 1
ATOM 778 O O . ARG A 1 94 ? 11.390 -5.595 13.570 1.00 91.81 94 ARG A O 1
ATOM 785 N N . ASP A 1 95 ? 12.847 -3.954 13.065 1.00 92.38 95 ASP A N 1
ATOM 786 C CA . ASP A 1 95 ? 12.161 -2.901 13.818 1.00 92.38 95 ASP A CA 1
ATOM 787 C C . ASP A 1 95 ? 10.833 -2.551 13.149 1.00 92.38 95 ASP A C 1
ATOM 789 O O . ASP A 1 95 ? 9.811 -2.429 13.823 1.00 92.38 95 ASP A O 1
ATOM 793 N N . ILE A 1 96 ? 10.822 -2.497 11.813 1.00 93.06 96 ILE A N 1
ATOM 794 C CA . ILE A 1 96 ? 9.607 -2.314 11.012 1.00 93.06 96 ILE A CA 1
ATOM 795 C C . ILE A 1 96 ? 8.575 -3.402 11.336 1.00 93.06 96 ILE A C 1
ATOM 797 O O . ILE A 1 96 ? 7.403 -3.097 11.569 1.00 93.06 96 ILE A O 1
ATOM 801 N N . ASP A 1 97 ? 8.993 -4.668 11.371 1.00 90.38 97 ASP A N 1
ATOM 802 C CA . ASP A 1 97 ? 8.102 -5.790 11.665 1.00 90.38 97 ASP A CA 1
ATOM 803 C C . ASP A 1 97 ? 7.585 -5.743 13.108 1.00 90.38 97 ASP A C 1
ATOM 805 O O . ASP A 1 97 ? 6.397 -5.983 13.345 1.00 90.38 97 ASP A O 1
ATOM 809 N N . GLN A 1 98 ? 8.439 -5.388 14.071 1.00 92.56 98 GLN A N 1
ATOM 810 C CA . GLN A 1 98 ? 8.042 -5.237 15.470 1.00 92.56 98 GLN A CA 1
ATOM 811 C C . GLN A 1 98 ? 7.036 -4.091 15.652 1.00 92.56 98 GLN A C 1
ATOM 813 O O . GLN A 1 98 ? 5.978 -4.298 16.247 1.00 92.56 98 GLN A O 1
ATOM 818 N N . MET A 1 99 ? 7.311 -2.916 15.081 1.00 91.75 99 MET A N 1
ATOM 819 C CA . MET A 1 99 ? 6.392 -1.773 15.094 1.00 91.75 99 MET A CA 1
ATOM 820 C C . MET A 1 99 ? 5.073 -2.112 14.397 1.00 91.75 99 MET A C 1
ATOM 822 O O . MET A 1 99 ? 4.001 -1.822 14.923 1.00 91.75 99 MET A O 1
ATOM 826 N N . SER A 1 100 ? 5.130 -2.791 13.248 1.00 91.38 100 SER A N 1
ATOM 827 C CA . SER A 1 100 ? 3.944 -3.223 12.505 1.00 91.38 100 SER A CA 1
ATOM 828 C C . SER A 1 100 ? 3.051 -4.141 13.347 1.00 91.38 100 SER A C 1
ATOM 830 O O . SER A 1 100 ? 1.835 -3.955 13.355 1.00 91.38 100 SER A O 1
ATOM 832 N N . ARG A 1 101 ? 3.627 -5.094 14.094 1.00 90.50 101 ARG A N 1
ATOM 833 C CA . ARG A 1 101 ? 2.873 -5.980 15.001 1.00 90.50 101 ARG A CA 1
ATOM 834 C C . ARG A 1 101 ? 2.239 -5.222 16.163 1.00 90.50 101 ARG A C 1
ATOM 836 O O . ARG A 1 101 ? 1.067 -5.448 16.450 1.00 90.50 101 ARG A O 1
ATOM 843 N N . LEU A 1 102 ? 2.981 -4.308 16.790 1.00 91.88 102 LEU A N 1
ATOM 844 C CA . LEU A 1 102 ? 2.465 -3.476 17.881 1.00 91.88 102 LEU A CA 1
ATOM 845 C C . LEU A 1 102 ? 1.298 -2.598 17.415 1.00 91.88 102 LEU A C 1
ATOM 847 O O . LEU A 1 102 ? 0.262 -2.550 18.072 1.00 91.88 102 LEU A O 1
ATOM 851 N N . MET A 1 103 ? 1.427 -1.969 16.246 1.00 91.81 103 MET A N 1
ATOM 852 C CA . MET A 1 103 ? 0.362 -1.155 15.660 1.00 91.81 103 MET A CA 1
ATOM 853 C C . MET A 1 103 ? -0.869 -1.990 15.293 1.00 91.81 103 MET A C 1
ATOM 855 O O . MET A 1 103 ? -1.990 -1.561 15.555 1.00 91.81 103 MET A O 1
ATOM 859 N N . MET A 1 104 ? -0.687 -3.201 14.749 1.00 90.25 104 MET A N 1
ATOM 860 C CA . MET A 1 104 ? -1.804 -4.126 14.513 1.00 90.25 104 MET A CA 1
ATOM 861 C C . MET A 1 104 ? -2.530 -4.481 15.816 1.00 90.25 104 MET A C 1
ATOM 863 O O . MET A 1 104 ? -3.758 -4.433 15.850 1.00 90.25 104 MET A O 1
ATOM 867 N N . ALA A 1 105 ? -1.793 -4.791 16.887 1.00 88.88 105 ALA A N 1
ATOM 868 C CA . ALA A 1 105 ? -2.378 -5.101 18.191 1.00 88.88 105 ALA A CA 1
ATOM 869 C C . ALA A 1 105 ? -3.150 -3.905 18.775 1.00 88.88 105 ALA A C 1
ATOM 871 O O . ALA A 1 105 ? -4.274 -4.072 19.247 1.00 88.88 105 ALA A O 1
ATOM 872 N N . LEU A 1 106 ? -2.589 -2.695 18.676 1.00 89.94 106 LEU A N 1
ATOM 873 C CA . LEU A 1 106 ? -3.238 -1.460 19.116 1.00 89.94 106 LEU A CA 1
ATOM 874 C C . LEU A 1 106 ? -4.557 -1.219 18.367 1.00 89.94 106 LEU A C 1
ATOM 876 O O . LEU A 1 106 ? -5.588 -0.989 18.995 1.00 89.94 106 LEU A O 1
ATOM 880 N N . VAL A 1 107 ? -4.541 -1.302 17.034 1.00 89.00 107 VAL A N 1
ATOM 881 C CA . VAL A 1 107 ? -5.729 -1.071 16.196 1.00 89.00 107 VAL A CA 1
ATOM 882 C C . VAL A 1 107 ? -6.802 -2.129 16.456 1.00 89.00 107 VAL A C 1
ATOM 884 O O . VAL A 1 107 ? -7.979 -1.792 16.591 1.00 89.00 107 VAL A O 1
ATOM 887 N N . ALA A 1 108 ? -6.415 -3.402 16.581 1.00 88.56 108 ALA A N 1
ATOM 888 C CA . ALA A 1 108 ? -7.342 -4.476 16.927 1.00 88.56 108 ALA A CA 1
ATOM 889 C C . ALA A 1 108 ? -7.981 -4.249 18.308 1.00 88.56 108 ALA A C 1
ATOM 891 O O . ALA A 1 108 ? -9.201 -4.355 18.446 1.00 88.56 108 ALA A O 1
ATOM 892 N N . GLY A 1 109 ? -7.178 -3.867 19.307 1.00 90.31 109 GLY A N 1
ATOM 893 C CA . GLY A 1 109 ? -7.651 -3.533 20.650 1.00 90.31 109 GLY A CA 1
ATOM 894 C C . GLY A 1 109 ? -8.603 -2.336 20.665 1.00 90.31 109 GLY A C 1
ATOM 895 O O . GLY A 1 109 ? -9.666 -2.406 21.276 1.00 90.31 109 GLY A O 1
ATOM 896 N N . GLN A 1 110 ? -8.282 -1.262 19.938 1.00 89.56 110 GLN A N 1
ATOM 897 C CA . GLN A 1 110 ? -9.154 -0.089 19.810 1.00 89.56 110 GLN A CA 1
ATOM 898 C C . GLN A 1 110 ? -10.495 -0.428 19.150 1.00 89.56 110 GLN A C 1
ATOM 900 O O . GLN A 1 110 ? -11.542 -0.004 19.638 1.00 89.56 110 GLN A O 1
ATOM 905 N N . ASN A 1 111 ? -10.489 -1.222 18.075 1.00 89.44 111 ASN A N 1
ATOM 906 C CA . ASN A 1 111 ? -11.720 -1.661 17.412 1.00 89.44 111 ASN A CA 1
ATOM 907 C C . ASN A 1 111 ? -12.580 -2.526 18.337 1.00 89.44 111 ASN A C 1
ATOM 909 O O . ASN A 1 111 ? -13.793 -2.335 18.410 1.00 89.44 111 ASN A O 1
ATOM 913 N N . LYS A 1 112 ? -11.952 -3.440 19.084 1.00 91.06 112 LYS A N 1
ATOM 914 C CA . LYS A 1 112 ? -12.633 -4.257 20.090 1.00 91.06 112 LYS A CA 1
ATOM 915 C C . LYS A 1 112 ? -13.270 -3.385 21.174 1.00 91.06 112 LYS A C 1
ATOM 917 O O . LYS A 1 112 ? -14.461 -3.527 21.432 1.00 91.06 112 LYS A O 1
ATOM 922 N N . ALA A 1 113 ? -12.517 -2.439 21.735 1.00 89.75 113 ALA A N 1
ATOM 923 C CA . ALA A 1 113 ? -13.016 -1.505 22.742 1.00 89.75 113 ALA A CA 1
ATOM 924 C C . ALA A 1 113 ? -14.195 -0.670 22.218 1.00 89.75 113 ALA A C 1
ATOM 926 O O . ALA A 1 113 ? -15.206 -0.528 22.903 1.00 89.75 113 ALA A O 1
ATOM 927 N N . LYS A 1 114 ? -14.106 -0.170 20.978 1.00 92.12 114 LYS A N 1
ATOM 928 C CA . LYS A 1 114 ? -15.184 0.587 20.329 1.00 92.12 114 LYS A CA 1
ATOM 929 C C . LYS A 1 114 ? -16.446 -0.256 20.132 1.00 92.12 114 LYS A C 1
ATOM 931 O O . LYS A 1 114 ? -17.537 0.220 20.428 1.00 92.12 114 LYS A O 1
ATOM 936 N N . ASN A 1 115 ? -16.305 -1.498 19.669 1.00 91.62 115 ASN A N 1
ATOM 937 C CA . ASN A 1 115 ? -17.438 -2.405 19.471 1.00 91.62 115 ASN A CA 1
ATOM 938 C C . ASN A 1 115 ? -18.110 -2.769 20.802 1.00 91.62 115 ASN A C 1
ATOM 940 O O . ASN A 1 115 ? -19.334 -2.780 20.889 1.00 91.62 115 ASN A O 1
ATOM 944 N N . LEU A 1 116 ? -17.322 -3.021 21.851 1.00 90.94 116 LEU A N 1
ATOM 945 C CA . LEU A 1 116 ? -17.849 -3.272 23.193 1.00 90.94 116 LEU A CA 1
ATOM 946 C C . LEU A 1 116 ? -18.584 -2.045 23.752 1.0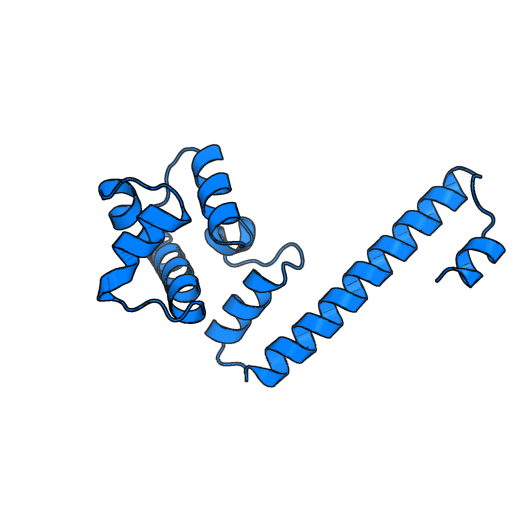0 90.94 116 LEU A C 1
ATOM 948 O O . LEU A 1 116 ? -19.675 -2.191 24.295 1.00 90.94 116 LEU A O 1
ATOM 952 N N . ALA A 1 117 ? -18.039 -0.840 23.565 1.00 92.25 117 ALA A N 1
ATOM 953 C CA . ALA A 1 117 ? -18.701 0.401 23.964 1.00 92.25 117 ALA A CA 1
ATOM 954 C C . ALA A 1 117 ? -20.043 0.604 23.238 1.00 92.25 117 ALA A C 1
ATOM 956 O O . ALA A 1 117 ? -21.036 0.949 23.873 1.00 92.25 117 ALA A O 1
ATOM 957 N N . ASP A 1 118 ? -20.100 0.327 21.934 1.00 94.25 118 ASP A N 1
ATOM 958 C CA . ASP A 1 118 ? -21.335 0.411 21.145 1.00 94.25 118 ASP A CA 1
ATOM 959 C C . ASP A 1 118 ? -22.410 -0.578 21.640 1.00 94.25 118 ASP A C 1
ATOM 961 O O . ASP A 1 118 ? -23.580 -0.216 21.767 1.00 94.25 118 ASP A O 1
ATOM 965 N N . LEU A 1 119 ? -22.020 -1.804 22.013 1.00 93.25 119 LEU A N 1
ATOM 966 C CA . LEU A 1 119 ? -22.933 -2.784 22.617 1.00 93.25 119 LEU A CA 1
ATOM 967 C C . LEU A 1 119 ? -23.478 -2.325 23.977 1.00 93.25 119 LEU A C 1
ATOM 969 O O . LEU A 1 119 ? -24.659 -2.543 24.257 1.00 93.25 119 LEU A O 1
ATOM 973 N N . ILE A 1 120 ? -22.653 -1.662 24.797 1.00 93.56 120 ILE A N 1
ATOM 974 C CA . ILE A 1 120 ? -23.097 -1.065 26.066 1.00 93.56 120 ILE A CA 1
ATOM 975 C C . ILE A 1 120 ? -24.107 0.051 25.807 1.00 93.56 120 ILE A C 1
ATOM 977 O O . ILE A 1 120 ? -25.179 0.059 26.407 1.00 93.56 120 ILE A O 1
ATOM 981 N N . CYS A 1 121 ? -23.802 0.973 24.890 1.00 94.00 121 CYS A N 1
ATOM 982 C CA . CYS A 1 121 ? -24.694 2.084 24.551 1.00 94.00 121 CYS A CA 1
ATOM 983 C C . CYS A 1 121 ? -26.047 1.608 24.003 1.00 94.00 121 CYS A C 1
ATOM 985 O O . CYS A 1 121 ? -27.063 2.259 24.230 1.00 94.00 121 CYS A O 1
ATOM 987 N N . LYS A 1 122 ? -26.074 0.460 23.319 1.00 95.94 122 LYS A N 1
ATOM 988 C CA . LYS A 1 122 ? -27.300 -0.185 22.822 1.00 95.94 122 LYS A CA 1
ATOM 989 C C . LYS A 1 122 ? -28.047 -1.001 23.883 1.00 95.94 122 LYS A C 1
ATOM 991 O O . LYS A 1 122 ? -29.091 -1.566 23.574 1.00 95.94 122 LYS A O 1
ATOM 996 N N . GLY A 1 123 ? -27.521 -1.105 25.106 1.00 91.75 123 GLY A N 1
ATOM 997 C CA . GLY A 1 123 ? -28.095 -1.917 26.183 1.00 91.75 123 GLY A CA 1
ATOM 998 C C . GLY A 1 123 ? -27.972 -3.430 25.967 1.00 91.75 123 GLY A C 1
ATOM 999 O O . GLY A 1 123 ? -28.559 -4.202 26.720 1.00 91.75 123 GLY A O 1
AT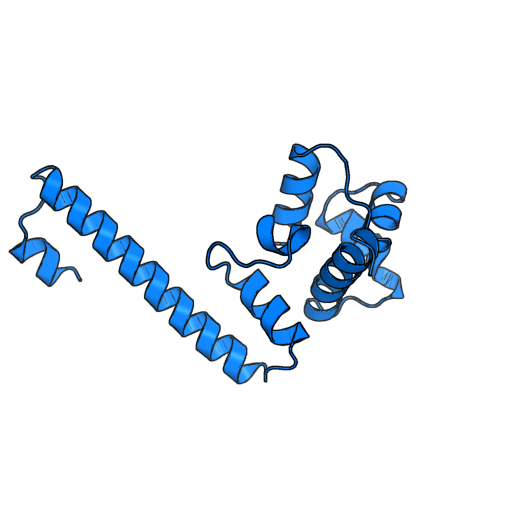OM 1000 N N . ALA A 1 124 ? -27.212 -3.867 24.959 1.00 92.50 124 ALA A N 1
ATOM 1001 C CA . ALA A 1 124 ? -27.023 -5.279 24.626 1.00 92.50 124 ALA A CA 1
ATOM 1002 C C . ALA A 1 124 ? -25.986 -5.973 25.530 1.00 92.50 124 ALA A C 1
ATOM 1004 O O . ALA A 1 124 ? -25.915 -7.200 25.558 1.00 92.50 124 ALA A O 1
ATOM 1005 N N . LEU A 1 125 ? -25.170 -5.199 26.254 1.00 92.25 125 LEU A N 1
ATOM 1006 C CA . LEU A 1 125 ? -24.130 -5.697 27.151 1.00 92.25 125 LEU A CA 1
ATOM 1007 C C . LEU A 1 125 ? -23.957 -4.752 28.348 1.00 92.25 125 LEU A C 1
ATOM 1009 O O . LEU A 1 125 ? -24.008 -3.535 28.193 1.00 92.25 125 LEU A O 1
ATOM 1013 N N . SER A 1 126 ? -23.724 -5.286 29.548 1.00 92.94 126 SER A N 1
ATOM 1014 C CA . SER A 1 126 ? -23.407 -4.458 30.718 1.00 92.94 126 SER A CA 1
ATOM 1015 C C . SER A 1 126 ? -21.926 -4.058 30.737 1.00 92.94 126 SER A C 1
ATOM 1017 O O . SER A 1 126 ? -21.065 -4.788 30.242 1.00 92.94 126 SER A O 1
ATOM 1019 N N . LEU A 1 127 ? -21.606 -2.916 31.355 1.00 88.69 127 LEU A N 1
ATOM 1020 C CA . LEU A 1 127 ? -20.221 -2.448 31.496 1.00 88.69 127 LEU A CA 1
ATOM 1021 C C . LEU A 1 127 ? -19.299 -3.478 32.196 1.00 88.69 127 LEU A C 1
ATOM 1023 O O . LEU A 1 127 ? -18.203 -3.709 31.684 1.00 88.69 127 LEU A O 1
ATOM 1027 N N . PRO A 1 128 ? -19.709 -4.159 33.292 1.00 92.62 128 PRO A N 1
ATOM 1028 C CA . PRO A 1 128 ? -18.884 -5.204 33.904 1.00 92.62 128 PRO A CA 1
ATOM 1029 C C . PRO A 1 128 ? -18.621 -6.398 32.977 1.00 92.62 128 PRO A C 1
ATOM 1031 O O . PRO A 1 128 ? -17.505 -6.909 32.947 1.00 92.62 128 PRO A O 1
ATOM 1034 N N . ALA A 1 129 ? -19.619 -6.824 32.194 1.00 89.25 129 ALA A N 1
ATOM 1035 C CA . ALA A 1 129 ? -19.458 -7.927 31.247 1.00 89.25 129 ALA A CA 1
ATOM 1036 C C . ALA A 1 129 ? -18.510 -7.552 30.095 1.00 89.25 129 ALA A C 1
ATOM 1038 O O . ALA A 1 129 ? -17.667 -8.350 29.698 1.00 89.25 129 ALA A O 1
ATOM 1039 N N . ALA A 1 130 ? -18.586 -6.315 29.600 1.00 84.38 130 ALA A N 1
ATOM 1040 C CA . ALA A 1 130 ? -17.659 -5.810 28.592 1.00 84.38 130 ALA A CA 1
ATOM 1041 C C . ALA A 1 130 ? -16.207 -5.741 29.097 1.00 84.38 130 ALA A C 1
ATOM 1043 O O . ALA A 1 130 ? -15.290 -6.078 28.352 1.00 84.38 130 ALA A O 1
ATOM 1044 N N . ALA A 1 131 ? -15.990 -5.351 30.358 1.00 85.56 131 ALA A N 1
ATOM 1045 C CA . ALA A 1 131 ? -14.653 -5.269 30.950 1.00 85.56 131 ALA A CA 1
ATOM 1046 C C . ALA A 1 131 ? -13.955 -6.638 31.050 1.00 85.56 131 ALA A C 1
ATOM 1048 O O . ALA A 1 131 ? -12.742 -6.710 30.895 1.00 85.56 131 ALA A O 1
ATOM 1049 N N . GLN A 1 132 ? -14.709 -7.722 31.259 1.00 90.12 132 GLN A N 1
ATOM 1050 C CA . GLN A 1 132 ? -14.169 -9.090 31.272 1.00 90.12 132 GLN A CA 1
ATOM 1051 C C . GLN A 1 132 ? -13.785 -9.604 29.880 1.00 90.12 132 GLN A C 1
ATOM 1053 O O . GLN A 1 132 ? -13.005 -10.545 29.762 1.00 90.12 132 GLN A O 1
ATOM 1058 N N . LEU A 1 133 ? -14.358 -9.013 28.830 1.00 85.56 133 LEU A N 1
ATOM 1059 C CA . LEU A 1 133 ? -14.112 -9.406 27.449 1.00 85.56 133 LEU A CA 1
ATOM 1060 C C . LEU A 1 133 ? -12.962 -8.640 26.808 1.00 85.56 133 LEU A C 1
ATOM 1062 O O . LEU A 1 133 ? -12.607 -9.005 25.691 1.00 85.56 133 LEU A O 1
ATOM 1066 N N . MET A 1 134 ? -12.415 -7.600 27.446 1.00 77.00 134 MET A N 1
ATOM 1067 C CA . MET A 1 134 ? -11.272 -6.817 26.949 1.00 77.00 134 MET A CA 1
ATOM 1068 C C . MET A 1 134 ? -9.986 -7.635 26.946 1.00 77.00 134 MET A C 1
ATOM 1070 O O . MET A 1 134 ? -9.393 -7.721 25.841 1.00 77.00 134 MET A O 1
#

pLDDT: mean 91.74, std 3.78, range [71.31, 97.0]

Sequence (134 aa):
MSDHDKMKRRILAILDYDEVDPRRRLQHLMQRCGLSRYMAKRALCGYLPSSCDKVFEIVDALDVSVSWLWAGEIKSFHPRTFRIHAYTLNYPKRDIDQMSRLMMALVAGQNKAKNLADLICKGALSLPAAAQLM

Secondary structure (DSSP, 8-state):
--HHHHHHHHHHHHHHHTT--TTTHHHHHHHHS---HHHHHHHHTT---S-HHHHHHHHHHHT--HHHHHHS--SS--HHHHHHHHHHTT--HHHHHHHHHHHHHHHHHHHHHHHHHHHHHTTSS-HHHHHHT-

Foldseek 3Di:
DDLLVVLLVLLVLLCVVVVPDPVCQLVCLCVQLVDDSVQSVCSNSSHHDPDPVSLVSSCVSSQEDSCCSRVVDCPDDRLSNQLSSVVVVVDDNVVSVVVSVVSVVVVVVVVLLVVLVVCVVVVNDPPVRSVVVD